Protein AF-A0A7R6SGY1-F1 (afdb_monomer_lite)

Radius of gyration: 16.63 Å; chains: 1; bounding box: 46×24×42 Å

Sequence (110 aa):
FSHPLIADNFDPEQCAWAYGMNILDLQAWRRTNIKETYHYWLKKNLKSNLRLWRMGTLPPALIAFNGLVHPIDPSWHMLGLGYQPRTNLDSVRSAAVIHYNGRAKPWLDV

Foldseek 3Di:
DPDPVDVVPDDPPDDFDDPPDDDDDVVVVVVACLVVQLVVVLVVCVVVVNPVDDPRSVVSNSRSCVVVDDDDDCLAEADDAQPDPDDDVVSVVSHNDYDNPHDDDPPDPD

Organism: Pinus bungeana (NCBI:txid71626)

Structure (mmCIF, N/CA/C/O backbone):
data_AF-A0A7R6SGY1-F1
#
_entry.id   AF-A0A7R6SGY1-F1
#
loop_
_atom_site.group_PDB
_atom_site.id
_atom_site.type_symbol
_atom_site.label_atom_id
_atom_site.label_alt_id
_atom_site.label_comp_id
_atom_site.label_asym_id
_atom_site.label_entity_id
_atom_site.label_seq_id
_atom_site.pdbx_PDB_ins_code
_atom_site.Cartn_x
_atom_site.Cartn_y
_atom_site.Cartn_z
_atom_site.occupancy
_atom_site.B_iso_or_equiv
_atom_site.auth_seq_id
_atom_site.auth_comp_id
_atom_site.auth_asym_id
_atom_site.auth_atom_id
_atom_site.pdbx_PDB_model_num
ATOM 1 N N . PHE A 1 1 ? 1.010 -12.180 14.838 1.00 80.19 1 PHE A N 1
ATOM 2 C CA . PHE A 1 1 ? 1.594 -10.905 15.326 1.00 80.19 1 PHE A CA 1
ATOM 3 C C . PHE A 1 1 ? 2.178 -11.076 16.726 1.00 80.19 1 PHE A C 1
ATOM 5 O O . PHE A 1 1 ? 1.729 -11.966 17.429 1.00 80.19 1 PHE A O 1
ATOM 12 N N . SER A 1 2 ? 3.153 -10.255 17.145 1.00 81.00 2 SER A N 1
ATOM 13 C CA . SER A 1 2 ? 3.756 -10.337 18.494 1.00 81.00 2 SER A CA 1
ATOM 14 C C . SER A 1 2 ? 3.068 -9.464 19.552 1.00 81.00 2 SER A C 1
ATOM 16 O O . SER A 1 2 ? 3.185 -9.740 20.741 1.00 81.00 2 SER A O 1
ATOM 18 N N . HIS A 1 3 ? 2.358 -8.408 19.145 1.00 87.12 3 HIS A N 1
ATOM 19 C CA . HIS A 1 3 ? 1.614 -7.545 20.062 1.00 87.12 3 HIS A CA 1
ATOM 20 C C . HIS A 1 3 ? 0.179 -8.083 20.246 1.00 87.12 3 HIS A C 1
ATOM 22 O O . HIS A 1 3 ? -0.519 -8.182 19.233 1.00 87.12 3 HIS A O 1
ATOM 28 N N . PRO A 1 4 ? -0.308 -8.344 21.481 1.00 89.88 4 PRO A N 1
ATOM 29 C CA . PRO A 1 4 ? -1.626 -8.950 21.726 1.00 89.88 4 PRO A CA 1
ATOM 30 C C . PRO A 1 4 ? -2.775 -8.203 21.047 1.00 89.88 4 PRO A C 1
ATOM 32 O O . PRO A 1 4 ? -3.483 -8.778 20.238 1.00 89.88 4 PRO A O 1
ATOM 35 N N . LEU A 1 5 ? -2.841 -6.872 21.216 1.00 89.81 5 LEU A N 1
ATOM 36 C CA . LEU A 1 5 ? -3.844 -6.032 20.541 1.00 89.81 5 LEU A CA 1
ATOM 37 C C . LEU A 1 5 ? -3.909 -6.247 19.017 1.00 89.81 5 LEU A C 1
ATOM 39 O O . LEU A 1 5 ? -4.977 -6.122 18.436 1.00 89.81 5 LEU A O 1
ATOM 43 N N . ILE A 1 6 ? -2.782 -6.520 18.359 1.00 89.75 6 ILE A N 1
ATOM 44 C CA . ILE A 1 6 ? -2.757 -6.752 16.911 1.00 89.75 6 ILE A CA 1
ATOM 45 C C . ILE A 1 6 ? -3.134 -8.205 16.608 1.00 89.75 6 ILE A C 1
ATOM 47 O O . ILE A 1 6 ? -3.909 -8.440 15.691 1.00 89.75 6 ILE A O 1
ATOM 51 N N . ALA A 1 7 ? -2.638 -9.164 17.394 1.00 90.00 7 ALA A N 1
ATOM 52 C CA . ALA A 1 7 ? -2.971 -10.580 17.245 1.00 90.00 7 ALA A CA 1
ATOM 53 C C . ALA A 1 7 ? -4.472 -10.861 17.430 1.00 90.00 7 ALA A C 1
ATOM 55 O O . ALA A 1 7 ? -5.029 -11.656 16.686 1.00 90.00 7 ALA A O 1
ATOM 56 N N . ASP A 1 8 ? -5.126 -10.160 18.356 1.00 92.56 8 ASP A N 1
ATOM 57 C CA . ASP A 1 8 ? -6.551 -10.343 18.653 1.00 92.56 8 ASP A CA 1
ATOM 58 C C . ASP A 1 8 ? -7.475 -9.716 17.594 1.00 92.56 8 ASP A C 1
ATOM 60 O O . ASP A 1 8 ? -8.667 -10.007 17.564 1.00 92.56 8 ASP A O 1
ATOM 64 N N . ASN A 1 9 ? -6.953 -8.815 16.752 1.00 90.00 9 ASN A N 1
ATOM 65 C CA . ASN A 1 9 ? -7.754 -8.045 15.792 1.00 90.00 9 ASN A CA 1
ATOM 66 C C . ASN A 1 9 ? -7.447 -8.380 14.325 1.00 90.00 9 ASN A C 1
ATOM 68 O O . ASN A 1 9 ? -8.241 -8.017 13.458 1.00 90.00 9 ASN A O 1
ATOM 72 N N . PHE A 1 10 ? -6.316 -9.027 14.029 1.00 89.50 10 PHE A N 1
ATOM 73 C CA . PHE A 1 10 ? -5.850 -9.237 12.658 1.00 89.50 10 PHE A CA 1
ATOM 74 C C . PHE A 1 10 ? -5.301 -10.640 12.438 1.00 89.50 10 PHE A C 1
ATOM 76 O O . PHE A 1 10 ? -4.498 -11.147 13.223 1.00 89.50 10 PHE A O 1
ATOM 83 N N . ASP A 1 11 ? -5.679 -11.210 11.300 1.00 89.12 11 ASP A N 1
ATOM 84 C CA . ASP A 1 11 ? -5.168 -12.481 10.809 1.00 89.12 11 ASP A CA 1
ATOM 85 C C . ASP A 1 11 ? -3.797 -12.268 10.134 1.00 89.12 11 ASP A C 1
ATOM 87 O O . ASP A 1 11 ? -3.698 -11.468 9.197 1.00 89.12 11 ASP A O 1
ATOM 91 N N . PRO A 1 12 ? -2.720 -12.926 10.606 1.00 86.75 12 PRO A N 1
ATOM 92 C CA . PRO A 1 12 ? -1.401 -12.817 9.989 1.00 86.75 12 PRO A CA 1
ATOM 93 C C . PRO A 1 12 ? -1.330 -13.387 8.564 1.00 86.75 12 PRO A C 1
ATOM 95 O O . PRO A 1 12 ? -0.403 -13.020 7.845 1.00 86.75 12 PRO A O 1
ATOM 98 N N . GLU A 1 13 ? -2.277 -14.236 8.154 1.00 88.25 13 GLU A N 1
ATOM 99 C CA . GLU A 1 13 ? -2.307 -14.861 6.825 1.00 88.25 13 GLU A CA 1
ATOM 100 C C . GLU A 1 13 ? -3.040 -14.007 5.776 1.00 88.25 13 GLU A C 1
ATOM 102 O O . GLU A 1 13 ? -3.045 -14.334 4.587 1.00 88.25 13 GLU A O 1
ATOM 107 N N . GLN A 1 14 ? -3.647 -12.883 6.177 1.00 87.12 14 GLN A N 1
ATOM 108 C CA . GLN A 1 14 ? -4.292 -11.987 5.222 1.00 87.12 14 GLN A CA 1
ATOM 109 C C . GLN A 1 14 ? -3.274 -11.331 4.287 1.00 87.12 14 GLN A C 1
ATOM 111 O O . GLN A 1 14 ? -2.264 -10.759 4.706 1.00 87.12 14 GLN A O 1
ATOM 116 N N . CYS A 1 15 ? -3.580 -11.359 2.989 1.00 85.25 15 CYS A N 1
ATOM 117 C CA . CYS A 1 15 ? -2.763 -10.694 1.989 1.00 85.25 15 CYS A CA 1
ATOM 118 C C . CYS A 1 15 ? -2.819 -9.171 2.167 1.00 85.25 15 CYS A C 1
ATOM 120 O O . CYS A 1 15 ? -3.885 -8.559 2.144 1.00 85.25 15 CYS A O 1
ATOM 122 N N . ALA A 1 16 ? -1.647 -8.548 2.266 1.00 86.50 16 ALA A N 1
ATOM 123 C CA . ALA A 1 16 ? -1.490 -7.113 2.075 1.00 86.50 16 ALA A CA 1
ATOM 124 C C . ALA A 1 16 ? -1.247 -6.801 0.591 1.00 86.50 16 ALA A C 1
ATOM 126 O O . ALA A 1 16 ? -0.727 -7.637 -0.149 1.00 86.50 16 ALA A O 1
ATOM 127 N N . TRP A 1 17 ? -1.563 -5.579 0.159 1.00 89.56 17 TRP A N 1
ATOM 128 C CA . TRP A 1 17 ? -1.223 -5.108 -1.185 1.00 89.56 17 TRP A CA 1
ATOM 129 C C . TRP A 1 17 ? -0.056 -4.115 -1.153 1.00 89.56 17 TRP A C 1
ATOM 131 O O . TRP A 1 17 ? 0.299 -3.544 -0.115 1.00 89.56 17 TRP A O 1
ATOM 141 N N . ALA A 1 18 ? 0.555 -3.896 -2.314 1.00 86.75 18 ALA A N 1
ATOM 142 C CA . ALA A 1 18 ? 1.622 -2.923 -2.467 1.00 86.75 18 ALA A CA 1
ATOM 143 C C . ALA A 1 18 ? 1.059 -1.491 -2.437 1.00 86.75 18 ALA A C 1
ATOM 145 O O . ALA A 1 18 ? 0.563 -0.980 -3.432 1.00 86.75 18 ALA A O 1
ATOM 146 N N . TYR A 1 19 ? 1.213 -0.802 -1.306 1.00 84.06 19 TYR A N 1
ATOM 147 C CA . TYR A 1 19 ? 0.665 0.548 -1.099 1.00 84.06 19 TYR A CA 1
ATOM 148 C C . TYR A 1 19 ? 1.267 1.651 -1.997 1.00 84.06 19 TYR A C 1
ATOM 150 O O . TYR A 1 19 ? 0.778 2.775 -2.013 1.00 84.06 19 TYR A O 1
ATOM 158 N N . GLY A 1 20 ? 2.353 1.376 -2.725 1.00 87.12 20 GLY A N 1
ATOM 159 C CA . GLY A 1 20 ? 3.089 2.385 -3.500 1.00 87.12 20 GLY A CA 1
ATOM 160 C C . GLY A 1 20 ? 2.394 2.890 -4.770 1.00 87.12 20 GLY A C 1
ATOM 161 O O . GLY A 1 20 ? 2.834 3.893 -5.319 1.00 87.12 20 GLY A O 1
ATOM 162 N N . MET A 1 21 ? 1.343 2.216 -5.243 1.00 91.12 21 MET A N 1
ATOM 163 C CA . MET A 1 21 ? 0.540 2.637 -6.392 1.00 91.12 21 MET A CA 1
ATOM 164 C C . MET A 1 21 ? -0.911 2.226 -6.146 1.00 91.12 21 MET A C 1
ATOM 166 O O . MET A 1 21 ? -1.171 1.087 -5.773 1.00 91.12 21 MET A O 1
ATOM 170 N N . ASN A 1 22 ? -1.849 3.163 -6.298 1.00 92.25 22 ASN A N 1
ATOM 171 C CA . ASN A 1 22 ? -3.266 2.911 -6.046 1.00 92.25 22 ASN A CA 1
ATOM 172 C C . ASN A 1 22 ? -4.130 3.720 -7.013 1.00 92.25 22 ASN A C 1
ATOM 174 O O . ASN A 1 22 ? -3.805 4.864 -7.333 1.00 92.25 22 ASN A O 1
ATOM 178 N N . ILE A 1 23 ? -5.281 3.158 -7.373 1.00 94.12 23 ILE A N 1
ATOM 179 C CA . ILE A 1 23 ? -6.400 3.885 -7.973 1.00 94.12 23 ILE A CA 1
ATOM 180 C C . ILE A 1 23 ? -7.494 3.952 -6.909 1.00 94.12 23 ILE A C 1
ATOM 182 O O . ILE A 1 23 ? -7.874 2.929 -6.345 1.00 94.12 23 ILE A O 1
ATOM 186 N N . LEU A 1 24 ? -7.972 5.157 -6.603 1.00 95.38 24 LEU A N 1
ATOM 187 C CA . LEU A 1 24 ? -8.916 5.384 -5.511 1.00 95.38 24 LEU A CA 1
ATOM 188 C C . LEU A 1 24 ? -10.258 5.871 -6.052 1.00 95.38 24 LEU A C 1
ATOM 190 O O . LEU A 1 24 ? -10.354 6.977 -6.585 1.00 95.38 24 LEU A O 1
ATOM 194 N N . ASP A 1 25 ? -11.310 5.082 -5.840 1.00 97.06 25 ASP A N 1
ATOM 195 C CA . ASP A 1 25 ? -12.682 5.557 -6.008 1.00 97.06 25 ASP A CA 1
ATOM 196 C C . ASP A 1 25 ? -13.057 6.444 -4.812 1.00 97.06 25 ASP A C 1
ATOM 198 O O . ASP A 1 25 ? -13.403 5.975 -3.724 1.00 97.06 25 ASP A O 1
ATOM 202 N N . LEU A 1 26 ? -12.994 7.759 -5.020 1.00 97.44 26 LEU A N 1
ATOM 203 C CA . LEU A 1 26 ? -13.316 8.742 -3.987 1.00 97.44 26 LEU A CA 1
ATOM 204 C C . LEU A 1 26 ? -14.806 8.769 -3.622 1.00 97.44 26 LEU A C 1
ATOM 206 O O . LEU A 1 26 ? -15.154 9.208 -2.524 1.00 97.44 26 LEU A O 1
ATOM 210 N N . GLN A 1 27 ? -15.701 8.330 -4.510 1.00 97.88 27 GLN A N 1
ATOM 211 C CA . GLN A 1 27 ? -17.119 8.236 -4.178 1.00 97.88 27 GLN A CA 1
ATOM 212 C C . GLN A 1 27 ? -17.380 7.038 -3.270 1.00 97.88 27 GLN A C 1
ATOM 214 O O . GLN A 1 27 ? -18.086 7.185 -2.272 1.00 97.88 27 GLN A O 1
ATOM 219 N N . ALA A 1 28 ? -16.791 5.881 -3.582 1.00 96.75 28 ALA A N 1
ATOM 220 C CA . ALA A 1 28 ? -16.824 4.722 -2.699 1.00 96.75 28 ALA A CA 1
ATOM 221 C C . ALA A 1 28 ? -16.170 5.048 -1.356 1.00 96.75 28 ALA A C 1
ATOM 223 O O . ALA A 1 28 ? -16.802 4.837 -0.324 1.00 96.75 28 ALA A O 1
ATOM 224 N N . TRP A 1 29 ? -14.987 5.678 -1.359 1.00 96.25 29 TRP A N 1
ATOM 225 C CA . TRP A 1 29 ? -14.304 6.110 -0.137 1.00 96.25 29 TRP A CA 1
ATOM 226 C C . TRP A 1 29 ? -15.251 6.888 0.777 1.00 96.25 29 TRP A C 1
ATOM 228 O O . TRP A 1 29 ? -15.407 6.525 1.941 1.00 96.25 29 TRP A O 1
ATOM 238 N N . ARG A 1 30 ? -15.930 7.925 0.269 1.00 97.12 30 ARG A N 1
ATOM 239 C CA . ARG A 1 30 ? -16.838 8.771 1.071 1.00 97.12 30 ARG A CA 1
ATOM 240 C C . ARG A 1 30 ? -17.991 8.011 1.733 1.00 97.12 30 ARG A C 1
ATOM 242 O O . ARG A 1 30 ? -18.571 8.534 2.677 1.00 97.12 30 ARG A O 1
ATOM 249 N N . ARG A 1 31 ? -18.336 6.819 1.242 1.00 97.56 31 ARG A N 1
ATOM 250 C CA . ARG A 1 31 ? -19.397 5.954 1.784 1.00 97.56 31 ARG A CA 1
ATOM 251 C C . ARG A 1 31 ? -18.868 4.864 2.725 1.00 97.56 31 ARG A C 1
ATOM 253 O O . ARG A 1 31 ? -19.651 4.055 3.209 1.00 97.56 31 ARG A O 1
ATOM 260 N N . THR A 1 32 ? -17.562 4.828 2.973 1.00 97.19 32 THR A N 1
ATOM 261 C CA . THR A 1 32 ? -16.899 3.866 3.868 1.00 97.19 32 THR A CA 1
ATOM 262 C C . THR A 1 32 ? -16.360 4.563 5.116 1.00 97.19 32 THR A C 1
ATOM 264 O O . THR A 1 32 ? -16.304 5.788 5.184 1.00 97.19 32 THR A O 1
ATOM 267 N N . ASN A 1 33 ? -15.906 3.776 6.090 1.00 97.50 33 ASN A N 1
ATOM 268 C CA . ASN A 1 33 ? -15.247 4.245 7.310 1.00 97.50 33 ASN A CA 1
ATOM 269 C C . ASN A 1 33 ? -13.705 4.199 7.221 1.00 97.50 33 ASN A C 1
ATOM 271 O O . ASN A 1 33 ? -13.030 4.123 8.251 1.00 97.50 33 ASN A O 1
ATOM 275 N N . ILE A 1 34 ? -13.126 4.208 6.009 1.00 97.44 34 ILE A N 1
ATOM 276 C CA . ILE A 1 34 ? -11.668 4.111 5.790 1.00 97.44 34 ILE A CA 1
ATOM 277 C C . ILE A 1 34 ? -10.924 5.192 6.584 1.00 97.44 34 ILE A C 1
ATOM 279 O O . ILE A 1 34 ? -9.952 4.908 7.286 1.00 97.44 34 ILE A O 1
ATOM 283 N N . LYS A 1 35 ? -11.393 6.444 6.511 1.00 97.31 35 LYS A N 1
ATOM 284 C CA . LYS A 1 35 ? -10.762 7.586 7.188 1.00 97.31 35 LYS A CA 1
ATOM 285 C C . LYS A 1 35 ? -10.763 7.394 8.708 1.00 97.31 35 LYS A C 1
ATOM 287 O O . LYS A 1 35 ? -9.737 7.583 9.363 1.00 97.31 35 LYS A O 1
ATOM 292 N N . GLU A 1 36 ? -11.910 7.041 9.270 1.00 98.25 36 GLU A N 1
ATOM 293 C CA . GLU A 1 36 ? -12.113 6.862 10.706 1.00 98.25 36 GLU A CA 1
ATOM 294 C C . GLU A 1 36 ? -11.254 5.706 11.229 1.00 98.25 36 GLU A C 1
ATOM 296 O O . GLU A 1 36 ? -10.541 5.870 12.222 1.00 98.25 36 GLU A O 1
ATOM 301 N N . THR A 1 37 ? -11.247 4.577 10.515 1.00 97.06 37 THR A N 1
ATOM 302 C CA . THR A 1 37 ? -10.430 3.401 10.837 1.00 97.06 37 THR A CA 1
ATOM 303 C C . THR A 1 37 ? -8.937 3.727 10.781 1.00 97.06 37 THR A C 1
ATOM 305 O O . THR A 1 37 ? -8.205 3.421 11.727 1.00 97.06 37 THR A O 1
ATOM 308 N N . TYR A 1 38 ? -8.480 4.424 9.735 1.00 96.81 38 TYR A N 1
ATOM 309 C CA . TYR A 1 38 ? -7.088 4.861 9.609 1.00 96.81 38 TYR A CA 1
ATOM 310 C C . TYR A 1 38 ? -6.658 5.725 10.802 1.00 96.81 38 TYR A C 1
ATOM 312 O O . TYR A 1 38 ? -5.656 5.440 11.465 1.00 96.81 38 TYR A O 1
ATOM 320 N N . HIS A 1 39 ? -7.433 6.767 11.123 1.00 97.50 39 HIS A N 1
ATOM 321 C CA . HIS A 1 39 ? -7.102 7.667 12.227 1.00 97.50 39 HIS A CA 1
ATOM 322 C C . HIS A 1 39 ? -7.179 6.985 13.595 1.00 97.50 39 HIS A C 1
ATOM 324 O O . HIS A 1 39 ? -6.361 7.292 14.467 1.00 97.50 39 HIS A O 1
ATOM 330 N N . TYR A 1 40 ? -8.111 6.049 13.794 1.00 96.50 40 TYR A N 1
ATOM 331 C CA . TYR A 1 40 ? -8.197 5.257 15.019 1.00 96.50 40 TYR A CA 1
ATOM 332 C C . TYR A 1 40 ? -6.905 4.466 15.264 1.00 96.50 40 TYR A C 1
ATOM 334 O O . TYR A 1 40 ? -6.283 4.610 16.323 1.00 96.50 40 TYR A O 1
ATOM 342 N N . TRP A 1 41 ? -6.453 3.694 14.273 1.00 95.38 41 TRP A N 1
ATOM 343 C CA . TRP A 1 41 ? -5.254 2.862 14.396 1.00 95.38 41 TRP A CA 1
ATOM 344 C C . TRP A 1 41 ? -3.969 3.684 14.460 1.00 95.38 41 TRP A C 1
ATOM 346 O O . TRP A 1 41 ? -3.093 3.393 15.279 1.00 95.38 41 TRP A O 1
ATOM 356 N N . LEU A 1 42 ? -3.883 4.777 13.697 1.00 95.12 42 LEU A N 1
ATOM 357 C CA . LEU A 1 42 ? -2.771 5.719 13.802 1.00 95.12 42 LEU A CA 1
ATOM 358 C C . LEU A 1 42 ? -2.667 6.303 15.220 1.00 95.12 42 LEU A C 1
ATOM 360 O O . LEU A 1 42 ? -1.594 6.282 15.826 1.00 95.12 42 LEU A O 1
ATOM 364 N N . LYS A 1 43 ? -3.788 6.759 15.794 1.00 95.12 43 LYS A N 1
ATOM 365 C CA . LYS A 1 43 ? -3.831 7.305 17.159 1.00 95.12 43 LYS A CA 1
ATOM 366 C C . LYS A 1 43 ? -3.481 6.250 18.208 1.00 95.12 43 LYS A C 1
ATOM 368 O O . LYS A 1 43 ? -2.799 6.573 19.179 1.00 95.12 43 LYS A O 1
ATOM 373 N N . LYS A 1 44 ? -3.919 4.999 18.033 1.00 93.62 44 LYS A N 1
ATOM 374 C CA . LYS A 1 44 ? -3.545 3.882 18.917 1.00 93.62 44 LYS A CA 1
ATOM 375 C C . LYS A 1 44 ? -2.039 3.628 18.899 1.00 93.62 44 LYS A C 1
ATOM 377 O O . LYS A 1 44 ? -1.450 3.502 19.969 1.00 93.62 44 LYS A O 1
ATOM 382 N N . ASN A 1 45 ? -1.408 3.628 17.727 1.00 92.12 45 ASN A N 1
ATOM 383 C CA . ASN A 1 45 ? 0.037 3.433 17.638 1.00 92.12 45 ASN A CA 1
ATOM 384 C C . ASN A 1 45 ? 0.826 4.594 18.239 1.00 92.12 45 ASN A C 1
ATOM 386 O O . ASN A 1 45 ? 1.765 4.359 18.992 1.00 92.12 45 ASN A O 1
ATOM 390 N N . LEU A 1 46 ? 0.396 5.836 17.998 1.00 92.62 46 LEU A N 1
ATOM 391 C CA . LEU A 1 46 ? 0.991 7.015 18.635 1.00 92.62 46 LEU A CA 1
ATOM 392 C C . LEU A 1 46 ? 0.900 6.938 20.167 1.00 92.62 46 LEU A C 1
ATOM 394 O O . LEU A 1 46 ? 1.897 7.142 20.853 1.00 92.62 46 LEU A O 1
ATOM 398 N N . LYS A 1 47 ? -0.260 6.550 20.714 1.00 93.69 47 LYS A N 1
ATOM 399 C CA . LYS A 1 47 ? -0.440 6.331 22.162 1.00 93.69 47 LYS A CA 1
ATOM 400 C C . LYS A 1 47 ? 0.403 5.181 22.719 1.00 93.69 47 LYS A C 1
ATOM 402 O O . LYS A 1 47 ? 0.721 5.183 23.900 1.00 93.69 47 LYS A O 1
ATOM 407 N N . SER A 1 48 ? 0.764 4.215 21.880 1.00 91.25 48 SER A N 1
ATOM 408 C CA . SER A 1 48 ? 1.665 3.110 22.220 1.00 91.25 48 SER A CA 1
ATOM 409 C C . SER A 1 48 ? 3.147 3.483 22.044 1.00 91.25 48 SER A C 1
ATOM 411 O O . SER A 1 48 ? 4.013 2.613 22.066 1.00 91.25 48 SER A O 1
ATOM 413 N N . ASN A 1 49 ? 3.471 4.767 21.843 1.00 90.44 49 ASN A N 1
ATOM 414 C CA . ASN A 1 49 ? 4.828 5.226 21.541 1.00 90.44 49 ASN A CA 1
ATOM 415 C C . ASN A 1 49 ? 5.430 4.510 20.313 1.00 90.44 49 ASN A C 1
ATOM 417 O O . ASN A 1 49 ? 6.582 4.080 20.324 1.00 90.44 49 ASN A O 1
ATOM 421 N N . LEU A 1 50 ? 4.603 4.323 19.275 1.00 88.50 50 LEU A N 1
ATOM 422 C CA . LEU A 1 50 ? 4.934 3.654 18.012 1.00 88.50 50 LEU A CA 1
ATOM 423 C C . LEU A 1 50 ? 5.362 2.180 18.156 1.00 88.50 50 LEU A C 1
ATOM 425 O O . LEU A 1 50 ? 6.091 1.655 17.317 1.00 88.50 50 LEU A O 1
ATOM 429 N N . ARG A 1 51 ? 4.913 1.494 19.216 1.00 88.38 51 ARG A N 1
ATOM 430 C CA . ARG A 1 51 ? 5.286 0.097 19.499 1.00 88.38 51 ARG A CA 1
ATOM 431 C C . ARG A 1 51 ? 4.360 -0.952 18.886 1.00 88.38 51 ARG A C 1
ATOM 433 O O . ARG A 1 51 ? 4.701 -2.131 18.944 1.00 88.38 51 ARG A O 1
ATOM 440 N N . LEU A 1 52 ? 3.224 -0.569 18.292 1.00 89.25 52 LEU A N 1
ATOM 441 C CA . LEU A 1 52 ? 2.319 -1.547 17.672 1.00 89.25 52 LEU A CA 1
ATOM 442 C C . LEU A 1 52 ? 2.905 -2.116 16.373 1.00 89.25 52 LEU A C 1
ATOM 444 O O . LEU A 1 52 ? 2.693 -3.286 16.064 1.00 89.25 52 LEU A O 1
ATOM 448 N N . TRP A 1 53 ? 3.662 -1.310 15.623 1.00 87.81 53 TRP A N 1
ATOM 449 C CA . TRP A 1 53 ? 4.323 -1.717 14.381 1.00 87.81 53 TRP A CA 1
ATOM 450 C C . TRP A 1 53 ? 5.471 -0.778 14.006 1.00 87.81 53 TRP A C 1
ATOM 452 O O . TRP A 1 53 ? 5.501 0.388 14.390 1.00 87.81 53 TRP A O 1
ATOM 462 N N . ARG A 1 54 ? 6.399 -1.278 13.179 1.00 80.50 54 ARG A N 1
ATOM 463 C CA . ARG A 1 54 ? 7.595 -0.534 12.742 1.00 80.50 54 ARG A CA 1
ATOM 464 C C . ARG A 1 54 ? 7.426 0.232 11.425 1.00 80.50 54 ARG A C 1
ATOM 466 O O . ARG A 1 54 ? 8.205 1.135 11.156 1.00 80.50 54 ARG A O 1
ATOM 473 N N . MET A 1 55 ? 6.419 -0.089 10.609 1.00 80.75 55 MET A N 1
ATOM 474 C CA . MET A 1 55 ? 6.270 0.462 9.247 1.00 80.75 55 MET A CA 1
ATOM 475 C C . MET A 1 55 ? 5.517 1.809 9.188 1.00 80.75 55 MET A C 1
ATOM 477 O O . MET A 1 55 ? 4.846 2.110 8.204 1.00 80.75 55 MET A O 1
ATOM 481 N N . GLY A 1 56 ? 5.598 2.623 10.244 1.00 83.75 56 GLY A N 1
ATOM 482 C CA . GLY A 1 56 ? 5.013 3.968 10.268 1.00 83.75 56 GLY A CA 1
ATOM 483 C C . GLY A 1 56 ? 3.510 3.996 9.958 1.00 83.75 56 GLY A C 1
ATOM 484 O O . GLY A 1 56 ? 2.704 3.442 10.707 1.00 83.75 56 GLY A O 1
ATOM 485 N N . THR A 1 57 ? 3.139 4.673 8.870 1.00 88.19 57 THR A N 1
ATOM 486 C CA . THR A 1 57 ? 1.749 4.882 8.423 1.00 88.19 57 THR A CA 1
ATOM 487 C C . THR A 1 57 ? 1.188 3.749 7.566 1.00 88.19 57 THR A C 1
ATOM 489 O O . THR A 1 57 ? -0.025 3.704 7.360 1.00 88.19 57 THR A O 1
ATOM 492 N N . LEU A 1 58 ? 2.027 2.819 7.098 1.00 91.25 58 LEU A N 1
ATOM 493 C CA . LEU A 1 58 ? 1.587 1.731 6.226 1.00 91.25 58 LEU A CA 1
ATOM 494 C C . LEU A 1 58 ? 0.596 0.780 6.924 1.00 91.25 58 LEU A C 1
ATOM 496 O O . LEU A 1 58 ? -0.466 0.542 6.355 1.00 91.25 58 LEU A O 1
ATOM 500 N N . PRO A 1 59 ? 0.841 0.276 8.151 1.00 92.12 59 PRO A N 1
ATOM 501 C CA . PRO A 1 59 ? -0.084 -0.669 8.775 1.00 92.12 59 PRO A CA 1
ATOM 502 C C . PRO A 1 59 ? -1.486 -0.087 9.029 1.00 92.12 59 PRO A C 1
ATOM 504 O O . PRO A 1 59 ? -2.450 -0.758 8.677 1.00 92.12 59 PRO A O 1
ATOM 507 N N . PRO A 1 60 ? -1.656 1.163 9.519 1.00 92.88 60 PRO A N 1
ATOM 508 C CA . PRO A 1 60 ? -2.966 1.814 9.570 1.00 92.88 60 PRO A CA 1
ATOM 509 C C . PRO A 1 60 ? -3.692 1.855 8.233 1.00 92.88 60 PRO A C 1
ATOM 511 O O . PRO A 1 60 ? -4.907 1.695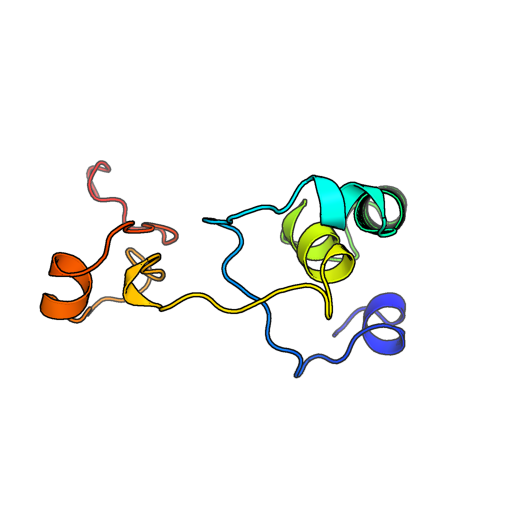 8.208 1.00 92.88 60 PRO A O 1
ATOM 514 N N . ALA A 1 61 ? -2.969 2.083 7.134 1.00 92.88 61 ALA A N 1
ATOM 515 C CA . ALA A 1 61 ? -3.565 2.104 5.808 1.00 92.88 61 ALA A CA 1
ATOM 516 C C . ALA A 1 61 ? -4.008 0.701 5.379 1.00 92.88 61 ALA A C 1
ATOM 518 O O . ALA A 1 61 ? -5.155 0.529 4.986 1.00 92.88 61 ALA A O 1
ATOM 519 N N . LEU A 1 62 ? -3.156 -0.316 5.544 1.00 93.44 62 LEU A N 1
ATOM 520 C CA . LEU A 1 62 ? -3.518 -1.704 5.232 1.00 93.44 62 LEU A CA 1
ATOM 521 C C . LEU A 1 62 ? -4.766 -2.157 6.002 1.00 93.44 62 LEU A C 1
ATOM 523 O O . LEU A 1 62 ? -5.670 -2.754 5.428 1.00 93.44 62 LEU A O 1
ATOM 527 N N . ILE A 1 63 ? -4.842 -1.799 7.285 1.00 93.00 63 ILE A N 1
ATOM 528 C CA . ILE A 1 63 ? -5.997 -2.084 8.137 1.00 93.00 63 ILE A CA 1
ATOM 529 C C . ILE A 1 63 ? -7.246 -1.333 7.660 1.00 93.00 63 ILE A C 1
ATOM 531 O O . ILE A 1 63 ? -8.327 -1.912 7.597 1.00 93.00 63 ILE A O 1
ATOM 535 N N . ALA A 1 64 ? -7.120 -0.043 7.338 1.00 94.94 64 ALA A N 1
ATOM 536 C CA . ALA A 1 64 ? -8.254 0.800 6.969 1.00 94.94 64 ALA A CA 1
ATOM 537 C C . ALA A 1 64 ? -8.946 0.368 5.674 1.00 94.94 64 ALA A C 1
ATOM 539 O O . ALA A 1 64 ? -10.150 0.562 5.540 1.00 94.94 64 ALA A O 1
ATOM 540 N N . PHE A 1 65 ? -8.196 -0.216 4.743 1.00 94.25 65 PHE A N 1
ATOM 541 C CA . PHE A 1 65 ? -8.715 -0.713 3.470 1.00 94.25 65 PHE A CA 1
ATOM 542 C C . PHE A 1 65 ? -8.975 -2.228 3.477 1.00 94.25 65 PHE A C 1
ATOM 544 O O . PHE A 1 65 ? -9.271 -2.793 2.424 1.00 94.25 65 PHE A O 1
ATOM 551 N N . ASN A 1 66 ? -8.866 -2.910 4.621 1.00 91.50 66 ASN A N 1
ATOM 552 C CA . ASN A 1 66 ? -9.062 -4.357 4.666 1.00 91.50 66 ASN A CA 1
ATOM 553 C C . ASN A 1 66 ? -10.453 -4.749 4.132 1.00 91.50 66 ASN A C 1
ATOM 555 O O . ASN A 1 66 ? -11.462 -4.174 4.536 1.00 91.50 66 ASN A O 1
ATOM 559 N N . GLY A 1 67 ? -10.501 -5.706 3.203 1.00 91.12 67 GLY A N 1
ATOM 560 C CA . GLY A 1 67 ? -11.733 -6.126 2.524 1.00 91.12 67 GLY A CA 1
ATOM 561 C C . GLY A 1 67 ? -12.326 -5.111 1.532 1.00 91.12 67 GLY A C 1
ATOM 562 O O . GLY A 1 67 ? -13.391 -5.371 0.982 1.00 91.12 67 GLY A O 1
ATOM 563 N N . LEU A 1 68 ? -11.660 -3.977 1.285 1.00 93.62 68 LEU A N 1
ATOM 564 C CA . LEU A 1 68 ? -12.111 -2.905 0.381 1.00 93.62 68 LEU A CA 1
ATOM 565 C C . LEU A 1 68 ? -11.175 -2.703 -0.823 1.00 93.62 68 LEU A C 1
ATOM 567 O O . LEU A 1 68 ? -11.302 -1.722 -1.556 1.00 93.62 68 LEU A O 1
ATOM 571 N N . VAL A 1 69 ? -10.208 -3.603 -1.015 1.00 93.31 69 VAL A N 1
ATOM 572 C CA . VAL A 1 69 ? -9.219 -3.531 -2.097 1.00 93.31 69 VAL A CA 1
ATOM 573 C C . VAL A 1 69 ? -9.599 -4.474 -3.224 1.00 93.31 69 VAL A C 1
ATOM 575 O O . VAL A 1 69 ? -9.884 -5.649 -3.001 1.00 93.31 69 VAL A O 1
ATOM 578 N N . HIS A 1 70 ? -9.516 -3.962 -4.448 1.00 93.00 70 HIS A N 1
ATOM 579 C CA . HIS A 1 70 ? -9.601 -4.761 -5.661 1.00 93.00 70 HIS A CA 1
ATOM 580 C C . HIS A 1 70 ? -8.204 -4.909 -6.272 1.00 93.00 70 HIS A C 1
ATOM 582 O O . HIS A 1 70 ? -7.527 -3.894 -6.467 1.00 93.00 70 HIS A O 1
ATOM 588 N N . PRO A 1 71 ? -7.746 -6.140 -6.564 1.00 92.44 71 PRO A N 1
ATOM 589 C CA . PRO A 1 71 ? -6.468 -6.337 -7.224 1.00 92.44 71 PRO A CA 1
ATOM 590 C C . PRO A 1 71 ? -6.527 -5.787 -8.650 1.00 92.44 71 PRO A C 1
ATOM 592 O O . PRO A 1 71 ? -7.525 -5.936 -9.356 1.00 92.44 71 PRO A O 1
ATOM 595 N N . ILE A 1 72 ? -5.430 -5.172 -9.069 1.00 91.69 72 ILE A N 1
ATOM 596 C CA . ILE A 1 72 ? -5.182 -4.778 -10.455 1.00 91.69 72 ILE A CA 1
ATOM 597 C C . ILE A 1 72 ? -4.148 -5.722 -11.063 1.00 91.69 72 ILE A C 1
ATOM 599 O O . ILE A 1 72 ? -3.431 -6.415 -10.337 1.00 91.69 72 ILE A O 1
ATOM 603 N N . ASP A 1 73 ? -4.071 -5.750 -12.391 1.00 92.62 73 ASP A N 1
ATOM 604 C CA . ASP A 1 73 ? -3.107 -6.601 -13.078 1.00 92.62 73 ASP A CA 1
ATOM 605 C C . ASP A 1 73 ? -1.660 -6.246 -12.653 1.00 92.62 73 ASP A C 1
ATOM 607 O O . ASP A 1 73 ? -1.304 -5.060 -12.643 1.00 92.62 73 ASP A O 1
ATOM 611 N N . PRO A 1 74 ? -0.811 -7.233 -12.299 1.00 89.25 74 PRO A N 1
ATOM 612 C CA . PRO A 1 74 ? 0.547 -6.982 -11.811 1.00 89.25 74 PRO A CA 1
ATOM 613 C C . PRO A 1 74 ? 1.457 -6.209 -12.777 1.00 89.25 74 PRO A C 1
ATOM 615 O O . PRO A 1 74 ? 2.430 -5.602 -12.330 1.00 89.25 74 PRO A O 1
ATOM 618 N N . SER A 1 75 ? 1.155 -6.184 -14.080 1.00 92.25 75 SER A N 1
ATOM 619 C CA . SER A 1 75 ? 1.884 -5.356 -15.051 1.00 92.25 75 SER A CA 1
ATOM 620 C C . SER A 1 75 ? 1.734 -3.856 -14.779 1.00 92.25 75 SER A C 1
ATOM 622 O O . SER A 1 75 ? 2.600 -3.074 -15.160 1.00 92.25 75 SER A O 1
ATOM 624 N N . TRP A 1 76 ? 0.695 -3.422 -14.061 1.00 94.12 76 TRP A N 1
ATOM 625 C CA . TRP A 1 76 ? 0.543 -2.013 -13.702 1.00 94.12 76 TRP A CA 1
ATOM 626 C C . TRP A 1 76 ? 1.546 -1.552 -12.643 1.00 94.12 76 TRP A C 1
ATOM 628 O O . TRP A 1 76 ? 1.915 -0.378 -12.631 1.00 94.12 76 TRP A O 1
ATOM 638 N N . HIS A 1 77 ? 1.991 -2.445 -11.752 1.00 93.25 77 HIS A N 1
ATOM 639 C CA . HIS A 1 77 ? 2.882 -2.095 -10.645 1.00 93.25 77 HIS A CA 1
ATOM 640 C C . HIS A 1 77 ? 3.848 -3.222 -10.303 1.00 93.25 77 HIS A C 1
ATOM 642 O O . HIS A 1 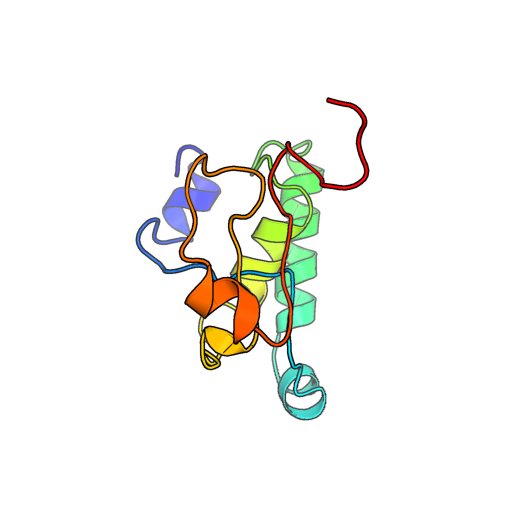77 ? 3.554 -4.112 -9.504 1.00 93.25 77 HIS A O 1
ATOM 648 N N . MET A 1 78 ? 5.054 -3.132 -10.855 1.00 91.88 78 MET A N 1
ATOM 649 C CA . MET A 1 78 ? 6.122 -4.069 -10.543 1.00 91.88 78 MET A CA 1
ATOM 650 C C . MET A 1 78 ? 6.890 -3.625 -9.295 1.00 91.88 78 MET A C 1
ATOM 652 O O . MET A 1 78 ? 7.533 -2.575 -9.280 1.00 91.88 78 MET A O 1
ATOM 656 N N . LEU A 1 79 ? 6.856 -4.454 -8.253 1.00 89.75 79 LEU A N 1
ATOM 657 C CA . LEU A 1 79 ? 7.551 -4.251 -6.980 1.00 89.75 79 LEU A CA 1
ATOM 658 C C . LEU A 1 79 ? 8.807 -5.128 -6.849 1.00 89.75 79 LEU A C 1
ATOM 660 O O . LEU A 1 79 ? 8.976 -6.110 -7.565 1.00 89.75 79 LEU A O 1
ATOM 664 N N . GLY A 1 80 ? 9.667 -4.808 -5.878 1.00 89.25 80 GLY A N 1
ATOM 665 C CA . GLY A 1 80 ? 10.778 -5.664 -5.442 1.00 89.25 80 GLY A CA 1
ATOM 666 C C . GLY A 1 80 ? 12.155 -5.259 -5.969 1.00 89.25 80 GLY A C 1
ATOM 667 O O . GLY A 1 80 ? 13.166 -5.813 -5.521 1.00 89.25 80 GLY A O 1
ATOM 668 N N . LEU A 1 81 ? 12.229 -4.270 -6.867 1.00 90.69 81 LEU A N 1
ATOM 669 C CA . LEU A 1 81 ? 13.512 -3.812 -7.389 1.00 90.69 81 LEU A CA 1
ATOM 670 C C . LEU A 1 81 ? 14.365 -3.167 -6.295 1.00 90.69 81 LEU A C 1
ATOM 672 O O . LEU A 1 81 ? 13.900 -2.366 -5.479 1.00 90.69 81 LEU A O 1
ATOM 676 N N . GLY A 1 82 ? 15.641 -3.543 -6.290 1.00 89.69 82 GLY A N 1
ATOM 677 C CA . GLY A 1 82 ? 16.618 -3.133 -5.288 1.00 89.69 82 GLY A CA 1
ATOM 678 C C . GLY A 1 82 ? 16.640 -3.993 -4.017 1.00 89.69 82 GLY A C 1
ATOM 679 O O . GLY A 1 82 ? 17.420 -3.693 -3.110 1.00 89.69 82 GLY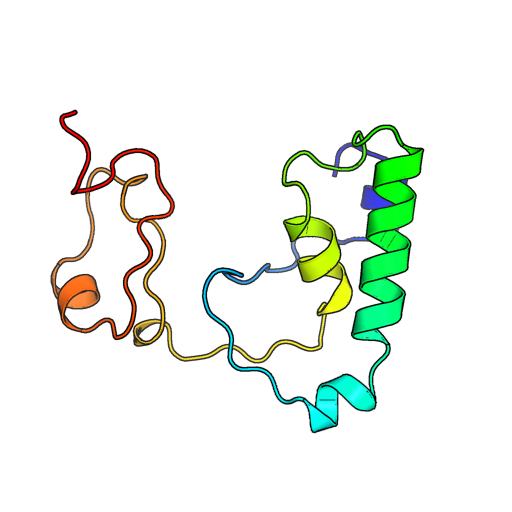 A O 1
ATOM 680 N N . TYR A 1 83 ? 15.781 -5.016 -3.913 1.00 88.75 83 TYR A N 1
ATOM 681 C CA . TYR A 1 83 ? 15.880 -6.078 -2.899 1.00 88.75 83 TYR A CA 1
ATOM 682 C C . TYR A 1 83 ? 16.450 -7.371 -3.480 1.00 88.75 83 TYR A C 1
ATOM 684 O O . TYR A 1 83 ? 17.230 -8.053 -2.821 1.00 88.75 83 TYR A O 1
ATOM 692 N N . GLN A 1 84 ? 16.021 -7.724 -4.692 1.00 81.75 84 GLN A N 1
ATOM 693 C CA . GLN A 1 84 ? 16.347 -8.999 -5.317 1.00 81.75 84 GLN A CA 1
ATOM 694 C C . GLN A 1 84 ? 17.581 -8.858 -6.222 1.00 81.75 84 GLN A C 1
ATOM 696 O O . GLN A 1 84 ? 17.659 -7.896 -6.986 1.00 81.75 84 GLN A O 1
ATOM 701 N N . PRO A 1 85 ? 18.525 -9.818 -6.191 1.00 77.50 85 PRO A N 1
ATOM 702 C CA . PRO A 1 85 ? 19.698 -9.799 -7.067 1.00 77.50 85 PRO A CA 1
ATOM 703 C C . PRO A 1 85 ? 19.362 -10.163 -8.520 1.00 77.50 85 PRO A C 1
ATOM 705 O O . PRO A 1 85 ? 20.150 -9.896 -9.422 1.00 77.50 85 PRO A O 1
ATOM 708 N N . ARG A 1 86 ? 18.213 -10.808 -8.759 1.00 83.38 86 ARG A N 1
ATOM 709 C CA . ARG A 1 86 ? 17.728 -11.185 -10.090 1.00 83.38 86 ARG A CA 1
ATOM 710 C C . ARG A 1 86 ? 16.268 -10.788 -10.232 1.00 83.38 86 ARG A C 1
ATOM 712 O O . ARG A 1 86 ? 15.486 -10.953 -9.301 1.00 83.38 86 ARG A O 1
ATOM 719 N N . THR A 1 87 ? 15.906 -10.309 -11.412 1.00 86.50 87 THR A N 1
ATOM 720 C CA . THR A 1 87 ? 14.535 -9.933 -11.760 1.00 86.50 87 THR A CA 1
ATOM 721 C C . THR A 1 87 ? 14.271 -10.303 -13.215 1.00 86.50 87 THR A C 1
ATOM 723 O O . THR A 1 87 ? 15.182 -10.248 -14.041 1.00 86.50 87 THR A O 1
ATOM 726 N N . ASN A 1 88 ? 13.039 -10.705 -13.533 1.00 90.06 88 ASN A N 1
ATOM 727 C CA . ASN A 1 88 ? 12.635 -10.981 -14.907 1.00 90.06 88 ASN A CA 1
ATOM 728 C C . ASN A 1 88 ? 12.604 -9.670 -15.712 1.00 90.06 88 ASN A C 1
ATOM 730 O O . ASN A 1 88 ? 11.780 -8.796 -15.447 1.00 90.06 88 ASN A O 1
ATOM 734 N N . LEU A 1 89 ? 13.502 -9.545 -16.691 1.00 91.00 89 LEU A N 1
ATOM 735 C CA . LEU A 1 89 ? 13.633 -8.345 -17.517 1.00 91.00 89 LEU A CA 1
ATOM 736 C C . LEU A 1 89 ? 12.418 -8.093 -18.411 1.00 91.00 89 LEU A C 1
ATOM 738 O O . LEU A 1 89 ? 12.114 -6.936 -18.685 1.00 91.00 89 LEU A O 1
ATOM 742 N N . ASP A 1 90 ? 11.714 -9.133 -18.844 1.00 93.75 90 ASP A N 1
ATOM 743 C CA . ASP A 1 90 ? 10.530 -8.965 -19.684 1.00 93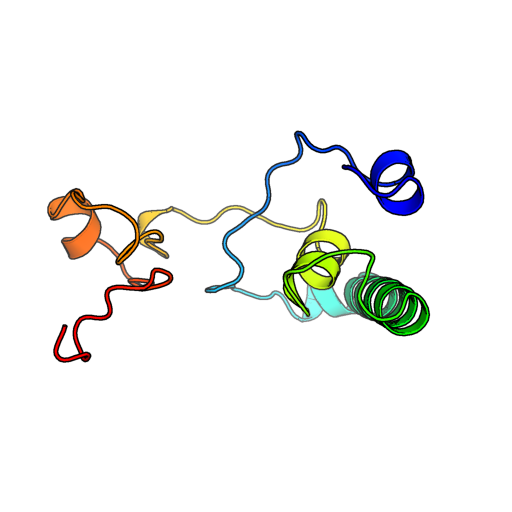.75 90 ASP A CA 1
ATOM 744 C C . ASP A 1 90 ? 9.382 -8.373 -18.870 1.00 93.75 90 ASP A C 1
ATOM 746 O O . ASP A 1 90 ? 8.749 -7.424 -19.323 1.00 93.75 90 ASP A O 1
ATOM 750 N N . SER A 1 91 ? 9.208 -8.817 -17.619 1.00 91.88 91 SER A N 1
ATOM 751 C CA . SER A 1 91 ? 8.264 -8.195 -16.682 1.00 91.88 91 SER A CA 1
ATOM 752 C C . SER A 1 91 ? 8.599 -6.727 -16.415 1.00 91.88 91 SER A C 1
ATOM 754 O O . SER A 1 91 ? 7.693 -5.900 -16.370 1.00 91.88 91 SER A O 1
ATOM 756 N N . VAL A 1 92 ? 9.890 -6.389 -16.280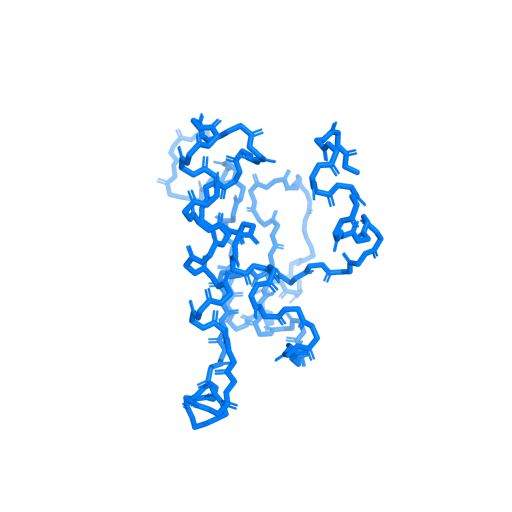 1.00 92.38 92 VAL A N 1
ATOM 757 C CA . VAL A 1 92 ? 10.340 -4.994 -16.110 1.00 92.38 92 VAL A CA 1
ATOM 758 C C . VAL A 1 92 ? 9.984 -4.159 -17.336 1.00 92.38 92 VAL A C 1
ATOM 760 O O . VAL A 1 92 ? 9.460 -3.061 -17.194 1.00 92.38 92 VAL A O 1
ATOM 763 N N . ARG A 1 93 ? 10.243 -4.676 -18.541 1.00 93.12 93 ARG A N 1
ATOM 764 C CA . ARG A 1 93 ? 9.968 -3.971 -19.803 1.00 93.12 93 ARG A CA 1
ATOM 765 C C . ARG A 1 93 ? 8.478 -3.769 -20.057 1.00 93.12 93 ARG A C 1
ATOM 767 O O . ARG A 1 93 ? 8.110 -2.765 -20.655 1.00 93.12 93 ARG A O 1
ATOM 774 N N . SER A 1 94 ? 7.638 -4.714 -19.637 1.00 94.75 94 SER A N 1
ATOM 775 C CA . SER A 1 94 ? 6.186 -4.634 -19.813 1.00 94.75 94 SER A CA 1
ATOM 776 C C . SER A 1 94 ? 5.470 -3.853 -18.709 1.00 94.75 94 SER A C 1
ATOM 778 O O . SER A 1 94 ? 4.271 -3.617 -18.830 1.00 94.75 94 SER A O 1
ATOM 780 N N . ALA A 1 95 ? 6.153 -3.507 -17.613 1.00 95.06 95 ALA A N 1
ATOM 781 C CA . ALA A 1 95 ? 5.515 -2.860 -16.475 1.00 95.06 95 ALA A CA 1
ATOM 782 C C . ALA A 1 95 ? 5.199 -1.383 -16.757 1.00 95.06 95 ALA A C 1
ATOM 784 O O . ALA A 1 95 ? 6.052 -0.639 -17.236 1.00 95.06 95 ALA A O 1
ATOM 785 N N . ALA A 1 96 ? 4.000 -0.933 -16.384 1.00 95.50 96 ALA A N 1
ATOM 786 C CA . ALA A 1 96 ? 3.616 0.474 -16.495 1.00 95.50 96 ALA A CA 1
ATOM 787 C C . ALA A 1 96 ? 4.326 1.342 -15.444 1.00 95.50 96 ALA A C 1
ATOM 789 O O . ALA A 1 96 ? 4.782 2.446 -15.738 1.00 95.50 96 ALA A O 1
ATOM 790 N N . VAL A 1 97 ? 4.431 0.837 -14.210 1.00 94.50 97 VAL A N 1
ATOM 791 C CA . VAL A 1 97 ? 5.141 1.495 -13.111 1.00 94.50 97 VAL A CA 1
ATOM 792 C C . VAL A 1 97 ? 6.113 0.515 -12.474 1.00 94.50 97 VAL A C 1
ATOM 794 O O . VAL A 1 97 ? 5.732 -0.565 -12.019 1.00 94.50 97 VAL A O 1
ATOM 797 N N . ILE A 1 98 ? 7.372 0.934 -12.382 1.00 92.56 98 ILE A N 1
ATOM 798 C CA . ILE A 1 98 ? 8.440 0.196 -11.717 1.00 92.56 98 ILE A CA 1
ATOM 799 C C . ILE A 1 98 ? 8.702 0.821 -10.347 1.00 92.56 98 ILE A C 1
ATOM 801 O O . ILE A 1 98 ? 9.026 2.004 -10.234 1.00 92.56 98 ILE A O 1
ATOM 805 N N . HIS A 1 99 ? 8.611 0.016 -9.293 1.00 92.75 99 HIS A N 1
ATOM 806 C CA . HIS A 1 99 ? 8.826 0.457 -7.923 1.00 92.75 99 HIS A CA 1
ATOM 807 C C . HIS A 1 99 ? 10.153 -0.080 -7.378 1.00 92.75 99 HIS A C 1
ATOM 809 O O . HIS A 1 99 ? 10.243 -1.204 -6.883 1.00 92.75 99 HIS A O 1
ATOM 815 N N . TYR A 1 100 ? 11.183 0.770 -7.404 1.00 92.31 100 TYR A N 1
ATOM 816 C CA . TYR A 1 100 ? 12.439 0.549 -6.685 1.00 92.31 100 TYR A CA 1
ATOM 817 C C . TYR A 1 100 ? 12.220 0.744 -5.184 1.00 92.31 100 TYR A C 1
ATOM 819 O O . TYR A 1 100 ? 12.584 1.780 -4.634 1.00 92.31 100 TYR A O 1
ATOM 827 N N . ASN A 1 101 ? 11.590 -0.211 -4.501 1.00 90.38 101 ASN A N 1
ATOM 828 C CA . ASN A 1 101 ? 11.315 -0.145 -3.061 1.00 90.38 101 ASN A CA 1
ATOM 829 C C . ASN A 1 101 ? 12.447 -0.720 -2.191 1.00 90.38 101 ASN A C 1
ATOM 831 O O . ASN A 1 101 ? 12.441 -0.509 -0.981 1.00 90.38 101 ASN A O 1
ATOM 835 N N . GLY A 1 102 ? 13.445 -1.376 -2.788 1.00 90.56 102 GLY A N 1
ATOM 836 C CA . GLY A 1 102 ? 14.620 -1.893 -2.086 1.00 90.56 102 GLY A CA 1
ATOM 837 C C . GLY A 1 102 ? 15.725 -0.871 -1.837 1.00 90.56 102 GLY A C 1
ATOM 838 O O . GLY A 1 102 ? 15.544 0.327 -2.051 1.00 90.56 102 GLY A O 1
ATOM 839 N N . ARG A 1 103 ? 16.879 -1.334 -1.343 1.00 89.88 103 ARG A N 1
ATOM 840 C CA . ARG A 1 103 ? 18.006 -0.457 -0.973 1.00 89.88 103 ARG A CA 1
ATOM 841 C C . ARG A 1 103 ? 18.872 -0.064 -2.169 1.00 89.88 103 ARG A C 1
ATOM 843 O O . ARG A 1 103 ? 19.361 1.058 -2.191 1.00 89.88 103 ARG A O 1
ATOM 850 N N . ALA A 1 104 ? 19.029 -0.947 -3.154 1.00 89.75 104 ALA A N 1
ATOM 851 C CA . ALA A 1 104 ? 19.801 -0.650 -4.358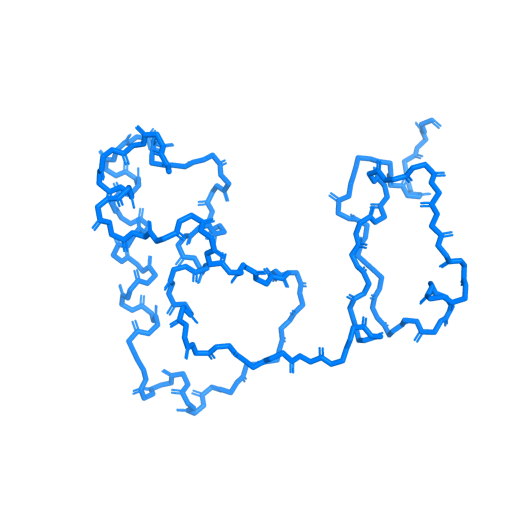 1.00 89.75 104 ALA A CA 1
ATOM 852 C C . ALA A 1 104 ? 18.958 0.193 -5.326 1.00 89.75 104 ALA A C 1
ATOM 854 O O . ALA A 1 104 ? 18.112 -0.329 -6.057 1.00 89.75 104 ALA A O 1
ATOM 855 N N . LYS A 1 105 ? 19.144 1.514 -5.272 1.00 91.38 105 LYS A N 1
ATOM 856 C CA . LYS A 1 105 ? 18.494 2.454 -6.189 1.00 91.38 105 LYS A CA 1
ATOM 857 C C . LYS A 1 105 ? 19.408 2.716 -7.388 1.00 91.38 105 LYS A C 1
ATOM 859 O O . LYS A 1 105 ? 20.603 2.883 -7.177 1.00 91.38 105 LYS A O 1
ATOM 864 N N . PRO A 1 106 ? 18.868 2.839 -8.611 1.00 88.69 106 PRO A N 1
ATOM 865 C CA . PRO A 1 106 ? 19.677 3.041 -9.815 1.00 88.69 106 PRO A CA 1
ATOM 866 C C . PRO A 1 106 ? 20.338 4.426 -9.896 1.00 88.69 106 PRO A C 1
ATOM 868 O O . PRO A 1 106 ? 21.187 4.636 -10.748 1.00 88.69 106 PRO A O 1
ATOM 871 N N . TRP A 1 107 ? 19.936 5.370 -9.040 1.00 91.25 107 TRP A N 1
ATOM 872 C CA . TRP A 1 107 ? 20.501 6.723 -8.950 1.00 91.25 107 TRP A CA 1
ATOM 873 C C . TRP A 1 107 ? 21.473 6.903 -7.775 1.00 91.25 107 TRP A C 1
ATOM 875 O O . TRP A 1 107 ? 21.853 8.029 -7.468 1.00 91.25 107 TRP A O 1
ATOM 885 N N . LEU A 1 108 ? 21.796 5.830 -7.050 1.00 89.50 108 LEU A N 1
ATOM 886 C CA . LEU A 1 108 ? 22.817 5.866 -6.009 1.00 89.50 108 LEU A CA 1
ATOM 887 C C . LEU A 1 108 ? 24.117 5.312 -6.583 1.00 89.50 108 LEU A C 1
ATOM 889 O O . LEU A 1 108 ? 24.098 4.277 -7.246 1.00 89.50 108 LEU A O 1
ATOM 893 N N . ASP A 1 109 ? 25.224 5.973 -6.267 1.00 78.50 109 ASP A N 1
ATOM 894 C CA . ASP A 1 109 ? 26.561 5.431 -6.485 1.00 78.50 109 ASP A CA 1
ATOM 895 C C . ASP A 1 109 ? 26.840 4.414 -5.367 1.00 78.50 109 ASP A C 1
ATOM 897 O O . ASP A 1 109 ? 27.240 4.778 -4.258 1.00 78.50 109 ASP A O 1
ATOM 901 N N . VAL A 1 110 ? 26.521 3.146 -5.629 1.00 66.06 110 VAL A N 1
ATOM 902 C CA . VAL A 1 110 ? 26.709 2.000 -4.719 1.00 66.06 110 VAL A CA 1
ATOM 903 C C . VAL A 1 110 ? 27.572 0.923 -5.346 1.00 66.06 110 VAL A C 1
ATOM 905 O O . VAL A 1 110 ? 27.428 0.684 -6.565 1.00 66.06 110 VAL A O 1
#

InterPro domains:
  IPR002495 Glycosyl transferase, family 8 [PF01501] (1-109)
  IPR029044 Nucleotide-diphospho-sugar transferases [G3DSA:3.90.550.10] (3-110)
  IPR029044 Nucleotide-diphospho-sugar transferases [SSF53448] (8-109)
  IPR029993 Plant galacturonosyltransferase GAUT [PTHR32116] (1-110)

pLDDT: mean 90.94, std 5.02, range [66.06, 98.25]

Secondary structure (DSSP, 8-state):
--SHHHHTT--TTSPP--TTS----HHHHHTSSHHHHHHHHHHHHHHTTT-S-SSTTHHHHHHHTTT------GGG-B--TTT-S---HHHHHH-SSB---SS--TTS--